Protein AF-A0A0G2BIU4-F1 (afdb_monomer)

Structure (mmCIF, N/CA/C/O backbone):
data_AF-A0A0G2BIU4-F1
#
_entry.id   AF-A0A0G2BIU4-F1
#
loop_
_atom_site.group_PDB
_atom_site.id
_atom_site.type_symbol
_atom_site.label_atom_id
_atom_site.label_alt_id
_atom_site.label_comp_id
_atom_site.label_asym_id
_atom_site.label_entity_id
_atom_site.label_seq_id
_atom_site.pdbx_PDB_ins_code
_atom_site.Cartn_x
_atom_site.Cartn_y
_atom_site.Cartn_z
_atom_site.occupancy
_atom_site.B_iso_or_equiv
_atom_site.auth_seq_id
_atom_site.auth_comp_id
_atom_site.auth_asym_id
_atom_site.auth_atom_id
_atom_site.pdbx_PDB_model_num
ATOM 1 N N . MET A 1 1 ? 23.311 -16.421 -26.920 1.00 42.81 1 MET A N 1
ATOM 2 C CA . MET A 1 1 ? 22.669 -15.110 -26.701 1.00 42.81 1 MET A CA 1
ATOM 3 C C . MET A 1 1 ? 23.413 -14.413 -25.588 1.00 42.81 1 MET A C 1
ATOM 5 O O . MET A 1 1 ? 23.598 -15.011 -24.536 1.00 42.81 1 MET A O 1
ATOM 9 N N . THR A 1 2 ? 23.921 -13.212 -25.834 1.00 39.56 2 THR A N 1
ATOM 10 C CA . THR A 1 2 ? 24.495 -12.371 -24.781 1.00 39.56 2 THR A CA 1
ATOM 11 C C . THR A 1 2 ? 23.355 -11.688 -24.030 1.00 39.56 2 THR A C 1
ATOM 13 O O . THR A 1 2 ? 22.335 -11.344 -24.621 1.00 39.56 2 THR A O 1
ATOM 16 N N . GLN A 1 3 ? 23.523 -11.484 -22.725 1.00 36.22 3 GLN A N 1
ATOM 17 C CA . GLN A 1 3 ? 22.534 -10.865 -21.830 1.00 36.22 3 GLN A CA 1
ATOM 18 C C . GLN A 1 3 ? 21.964 -9.545 -22.392 1.00 36.22 3 GLN A C 1
ATOM 20 O O . GLN A 1 3 ? 20.799 -9.241 -22.191 1.00 36.22 3 GLN A O 1
ATOM 25 N N . LYS A 1 4 ? 22.761 -8.820 -23.188 1.00 34.81 4 LYS A N 1
ATOM 26 C CA . LYS A 1 4 ? 22.395 -7.577 -23.878 1.00 34.81 4 LYS A CA 1
ATOM 27 C C . LYS A 1 4 ? 21.248 -7.736 -24.893 1.00 34.81 4 LYS A C 1
ATOM 29 O O . LYS A 1 4 ? 20.301 -6.973 -24.850 1.00 34.81 4 LYS A O 1
ATOM 34 N N . THR A 1 5 ? 21.263 -8.792 -25.710 1.00 34.97 5 THR A N 1
ATOM 35 C CA . THR A 1 5 ? 20.198 -9.050 -26.705 1.00 34.97 5 THR A CA 1
ATOM 36 C C . THR A 1 5 ? 18.854 -9.469 -26.096 1.00 34.97 5 THR A C 1
ATOM 38 O O . THR A 1 5 ? 17.827 -9.366 -26.760 1.00 34.97 5 THR A O 1
ATOM 41 N N . PHE A 1 6 ? 18.845 -9.939 -24.843 1.00 35.94 6 PHE A N 1
ATOM 42 C CA . PHE A 1 6 ? 17.601 -10.212 -24.118 1.00 35.94 6 PHE A CA 1
ATOM 43 C C . PHE A 1 6 ? 16.942 -8.904 -23.660 1.00 35.94 6 PHE A C 1
ATOM 45 O O . PHE A 1 6 ? 15.753 -8.727 -23.868 1.00 35.94 6 PHE A O 1
ATOM 52 N N . TRP A 1 7 ? 17.723 -7.958 -23.127 1.00 31.38 7 TRP A N 1
ATOM 53 C CA . TRP A 1 7 ? 17.216 -6.642 -22.720 1.00 31.38 7 TRP A CA 1
ATOM 54 C C . TRP A 1 7 ? 16.771 -5.785 -23.909 1.00 31.38 7 TRP A C 1
ATOM 56 O O . TRP A 1 7 ? 15.711 -5.182 -23.832 1.00 31.38 7 TRP A O 1
ATOM 66 N N . ASP A 1 8 ? 17.500 -5.818 -25.030 1.00 31.23 8 ASP A N 1
ATOM 67 C CA . ASP A 1 8 ? 17.149 -5.033 -26.226 1.00 31.23 8 ASP A CA 1
ATOM 68 C C . ASP A 1 8 ? 15.801 -5.470 -26.851 1.00 31.23 8 ASP A C 1
ATOM 70 O O . ASP A 1 8 ? 15.098 -4.652 -27.434 1.00 31.23 8 ASP A O 1
ATOM 74 N N . SER A 1 9 ? 15.404 -6.744 -26.707 1.00 35.16 9 SER A N 1
ATOM 75 C CA . SER A 1 9 ? 14.071 -7.225 -27.130 1.00 35.16 9 SER A CA 1
ATOM 76 C C . SER A 1 9 ? 12.988 -7.020 -26.062 1.00 35.16 9 SER A C 1
ATOM 78 O O . SER A 1 9 ? 11.825 -6.816 -26.399 1.00 35.16 9 SER A O 1
ATOM 80 N N . TYR A 1 10 ? 13.370 -6.994 -24.781 1.00 33.38 10 TYR A N 1
ATOM 81 C CA . TYR A 1 10 ? 12.485 -6.665 -23.657 1.00 33.38 10 TYR A CA 1
ATOM 82 C C . TYR A 1 10 ? 12.094 -5.173 -23.637 1.00 33.38 10 TYR A C 1
ATOM 84 O O . TYR A 1 10 ? 10.973 -4.831 -23.266 1.00 33.38 10 TYR A O 1
ATOM 92 N N . GLU A 1 11 ? 13.001 -4.285 -24.061 1.00 34.34 11 GLU A N 1
ATOM 93 C CA . GLU A 1 11 ? 12.775 -2.835 -24.142 1.00 34.34 11 GLU A CA 1
ATOM 94 C C . GLU A 1 11 ? 11.827 -2.429 -25.289 1.00 34.34 11 GLU A C 1
ATOM 96 O O . GLU A 1 11 ? 11.126 -1.425 -25.155 1.00 34.34 11 GLU A O 1
ATOM 101 N N . GLU A 1 12 ? 11.751 -3.196 -26.387 1.00 33.06 12 GLU A N 1
ATOM 102 C CA . GLU A 1 12 ? 10.878 -2.881 -27.535 1.00 33.06 12 GLU A CA 1
ATOM 103 C C . GLU A 1 12 ? 9.445 -3.435 -27.404 1.00 33.06 12 GLU A C 1
ATOM 105 O O . GLU A 1 12 ? 8.503 -2.749 -27.802 1.00 33.06 12 GLU A O 1
ATOM 110 N N . GLU A 1 13 ? 9.233 -4.622 -26.820 1.00 31.47 13 GLU A N 1
ATOM 111 C CA . GLU A 1 13 ? 7.881 -5.212 -26.697 1.00 31.47 13 GLU A CA 1
ATOM 112 C C . GLU A 1 13 ? 7.053 -4.664 -25.519 1.00 31.47 13 GLU A C 1
ATOM 114 O O . GLU A 1 13 ? 5.826 -4.760 -25.542 1.00 31.47 13 GLU A O 1
ATOM 119 N N . PHE A 1 14 ? 7.685 -4.028 -24.524 1.00 35.25 14 PHE A N 1
ATOM 120 C CA . PHE A 1 14 ? 7.008 -3.496 -23.328 1.00 35.25 14 PHE A CA 1
ATOM 121 C C . PHE A 1 14 ? 7.135 -1.977 -23.162 1.00 35.25 14 PHE A C 1
ATOM 123 O O . PHE A 1 14 ? 6.868 -1.439 -22.081 1.00 35.25 14 PHE A O 1
ATOM 130 N N . TYR A 1 15 ? 7.459 -1.253 -24.241 1.00 32.81 15 TYR A N 1
ATOM 131 C CA . TYR A 1 15 ? 7.334 0.206 -24.304 1.00 32.81 15 TYR A CA 1
ATOM 132 C C . TYR A 1 15 ? 5.853 0.611 -24.380 1.00 32.81 15 TYR A C 1
ATOM 134 O O . TYR A 1 15 ? 5.363 1.165 -25.362 1.00 32.81 15 TYR A O 1
ATOM 142 N N . THR A 1 16 ? 5.111 0.317 -23.317 1.00 34.84 16 THR A N 1
ATOM 143 C CA . THR A 1 16 ? 3.773 0.847 -23.065 1.00 34.84 16 THR A CA 1
ATOM 144 C C . THR A 1 16 ? 3.942 2.033 -22.111 1.00 34.84 16 THR A C 1
ATOM 146 O O . THR A 1 16 ? 3.920 1.837 -20.895 1.00 34.84 16 THR A O 1
ATOM 149 N N . PRO A 1 17 ? 4.088 3.277 -22.613 1.00 31.36 17 PRO A N 1
ATOM 150 C CA . PRO A 1 17 ? 4.146 4.509 -21.809 1.00 31.36 17 PRO A CA 1
ATOM 151 C C . PRO A 1 17 ? 2.873 4.797 -20.974 1.00 31.36 17 PRO A C 1
ATOM 153 O O . PRO A 1 17 ? 2.692 5.902 -20.476 1.00 31.36 17 PRO A O 1
ATOM 156 N N . TYR A 1 18 ? 1.982 3.818 -20.797 1.00 32.28 18 TYR A N 1
ATOM 157 C CA . TYR A 1 18 ? 0.579 4.005 -20.432 1.00 32.28 18 TYR A CA 1
ATOM 158 C C . TYR A 1 18 ? 0.247 3.789 -18.941 1.00 32.28 18 TYR A C 1
ATOM 160 O O . TYR A 1 18 ? -0.867 4.118 -18.542 1.00 32.28 18 TYR A O 1
ATOM 168 N N . ALA A 1 19 ? 1.159 3.283 -18.094 1.00 40.31 19 ALA A N 1
ATOM 169 C CA . ALA A 1 19 ? 0.835 2.987 -16.681 1.00 40.31 19 ALA A CA 1
ATOM 170 C C . ALA A 1 19 ? 1.321 4.038 -15.655 1.00 40.31 19 ALA A C 1
ATOM 172 O O . ALA A 1 19 ? 0.975 3.964 -14.477 1.00 40.31 19 ALA A O 1
ATOM 173 N N . VAL A 1 20 ? 2.104 5.043 -16.070 1.00 39.75 20 VAL A N 1
ATOM 174 C CA . VAL A 1 20 ? 2.677 6.051 -15.148 1.00 39.75 20 VAL A CA 1
ATOM 175 C C . VAL A 1 20 ? 1.722 7.220 -14.869 1.00 39.75 20 VAL A C 1
ATOM 177 O O . VAL A 1 20 ? 1.807 7.842 -13.811 1.00 39.75 20 VAL A O 1
ATOM 180 N N . GLU A 1 21 ? 0.813 7.541 -15.793 1.00 40.78 21 GLU A N 1
ATOM 181 C CA . GLU A 1 21 ? 0.107 8.834 -15.787 1.00 40.78 21 GLU A CA 1
ATOM 182 C C . GLU A 1 21 ? -1.198 8.877 -14.968 1.00 40.78 21 GLU A C 1
ATOM 184 O O . GLU A 1 21 ? -1.725 9.963 -14.734 1.00 40.78 21 GLU A O 1
ATOM 189 N N . SER A 1 22 ? -1.722 7.746 -14.486 1.00 53.19 22 SER A N 1
ATOM 190 C CA . SER A 1 22 ? -3.110 7.672 -13.992 1.00 53.19 22 SER A CA 1
ATOM 191 C C . SER A 1 22 ? -3.301 7.638 -12.476 1.00 53.19 22 SER A C 1
ATOM 193 O O . SER A 1 22 ? -4.437 7.630 -11.995 1.00 53.19 22 SER A O 1
ATOM 195 N N . TYR A 1 23 ? -2.230 7.674 -11.681 1.00 61.97 23 TYR A N 1
ATOM 196 C CA . TYR A 1 23 ? -2.396 7.699 -10.231 1.00 61.97 23 TYR A CA 1
ATOM 197 C C . TYR A 1 23 ? -2.786 9.095 -9.720 1.00 61.97 23 TYR A C 1
ATOM 199 O O . TYR A 1 23 ? -1.963 10.008 -9.651 1.00 61.97 23 TYR A O 1
ATOM 207 N N . GLN A 1 24 ? -4.042 9.238 -9.292 1.00 60.72 24 GLN A N 1
ATOM 208 C CA . GLN A 1 24 ? -4.595 10.485 -8.740 1.00 60.72 24 GLN A CA 1
ATOM 209 C C . GLN A 1 24 ? -4.685 10.510 -7.200 1.00 60.72 24 GLN A C 1
ATOM 211 O O . GLN A 1 24 ? -5.256 11.434 -6.621 1.00 60.72 24 GLN A O 1
ATOM 216 N N . GLY A 1 25 ? -4.148 9.501 -6.509 1.00 70.50 25 GLY A N 1
ATOM 217 C CA . GLY A 1 25 ? -4.191 9.439 -5.045 1.00 70.50 25 GLY A CA 1
ATOM 218 C C . GLY A 1 25 ? -3.126 10.309 -4.349 1.00 70.50 25 GLY A C 1
ATOM 219 O O . GLY A 1 25 ? -2.287 10.940 -4.995 1.00 70.50 25 GLY A O 1
ATOM 220 N N . PRO A 1 26 ? -3.098 10.336 -3.002 1.00 78.12 26 PRO A N 1
ATOM 221 C CA . PRO A 1 26 ? -2.234 11.239 -2.232 1.00 78.12 26 PRO A CA 1
ATOM 222 C C . PRO A 1 26 ? -0.731 10.882 -2.228 1.00 78.12 26 PRO A C 1
ATOM 224 O O . PRO A 1 26 ? 0.053 11.559 -1.567 1.00 78.12 26 PRO A O 1
ATOM 227 N N . CYS A 1 27 ? -0.313 9.844 -2.958 1.00 86.69 27 CYS A N 1
ATOM 228 C CA . CYS A 1 27 ? 1.068 9.346 -3.037 1.00 86.69 27 CYS A CA 1
ATOM 229 C C . CYS A 1 27 ? 1.623 9.273 -4.474 1.00 86.69 27 CYS A C 1
ATOM 231 O O . CYS A 1 27 ? 2.305 8.316 -4.835 1.00 86.69 27 CYS A O 1
ATOM 233 N N . ALA A 1 28 ? 1.328 10.280 -5.307 1.00 81.69 28 ALA A N 1
ATOM 234 C CA . ALA A 1 28 ? 1.583 10.202 -6.749 1.00 81.69 28 ALA A CA 1
ATOM 235 C C . ALA A 1 28 ? 3.053 10.223 -7.141 1.00 81.69 28 ALA A C 1
ATOM 237 O O . ALA A 1 28 ? 3.459 9.527 -8.067 1.00 81.69 28 ALA A O 1
ATOM 238 N N . SER A 1 29 ? 3.867 10.970 -6.400 1.00 85.75 29 SER A N 1
ATOM 239 C CA . SER A 1 29 ? 5.313 10.955 -6.606 1.00 85.75 29 SER A CA 1
ATOM 240 C C . SER A 1 29 ? 5.926 9.590 -6.247 1.00 85.75 29 SER A C 1
ATOM 242 O O . SER A 1 29 ? 6.567 9.019 -7.122 1.00 85.75 29 SER A O 1
ATOM 244 N N . PRO A 1 30 ? 5.681 9.003 -5.056 1.00 89.12 30 PRO A N 1
ATOM 245 C CA . PRO A 1 30 ? 6.140 7.644 -4.754 1.00 89.12 30 PRO A CA 1
ATOM 246 C C . PRO A 1 30 ? 5.636 6.569 -5.728 1.00 89.12 30 PRO A C 1
ATOM 248 O O . PRO A 1 30 ? 6.373 5.638 -6.034 1.00 89.12 30 PRO A O 1
ATOM 251 N N . TRP A 1 31 ? 4.407 6.700 -6.242 1.00 85.38 31 TRP A N 1
ATOM 252 C CA . TRP A 1 31 ? 3.884 5.813 -7.288 1.00 85.38 31 TRP A CA 1
ATOM 253 C C . TRP A 1 31 ? 4.706 5.909 -8.574 1.00 85.38 31 TRP A C 1
ATOM 255 O O . TRP A 1 31 ? 5.159 4.896 -9.102 1.00 85.38 31 TRP A O 1
ATOM 265 N N . LYS A 1 32 ? 4.946 7.133 -9.056 1.00 81.94 32 LYS A N 1
ATOM 266 C CA . LYS A 1 32 ? 5.761 7.378 -10.249 1.00 81.94 32 LYS A CA 1
ATOM 267 C C . LYS A 1 32 ? 7.172 6.807 -10.100 1.00 81.94 32 LYS A C 1
ATOM 269 O O . LYS A 1 32 ? 7.687 6.228 -11.053 1.00 81.94 32 LYS A O 1
ATOM 274 N N . ASP A 1 33 ? 7.770 6.948 -8.919 1.00 85.44 33 ASP A N 1
ATOM 275 C CA . ASP A 1 33 ? 9.093 6.397 -8.625 1.00 85.44 33 ASP A CA 1
ATOM 276 C C . ASP A 1 33 ? 9.085 4.862 -8.684 1.00 85.44 33 ASP A C 1
ATOM 278 O O . ASP A 1 33 ? 9.954 4.283 -9.336 1.00 85.44 33 ASP A O 1
ATOM 282 N N . LEU A 1 34 ? 8.084 4.203 -8.078 1.00 87.19 34 LEU A N 1
ATOM 283 C CA . LEU A 1 34 ? 7.919 2.747 -8.155 1.00 87.19 34 LEU A CA 1
ATOM 284 C C . LEU A 1 34 ? 7.807 2.283 -9.607 1.00 87.19 34 LEU A C 1
ATOM 286 O O . LEU A 1 34 ? 8.605 1.453 -10.045 1.00 87.19 34 LEU A O 1
ATOM 290 N N . MET A 1 35 ? 6.878 2.863 -10.367 1.00 83.69 35 MET A N 1
ATOM 291 C CA . MET A 1 35 ? 6.694 2.506 -11.772 1.00 83.69 35 MET A CA 1
ATOM 292 C C . MET A 1 35 ? 7.991 2.706 -12.563 1.00 83.69 35 MET A C 1
ATOM 294 O O . MET A 1 35 ? 8.421 1.804 -13.274 1.00 83.69 35 MET A O 1
ATOM 298 N N . GLY A 1 36 ? 8.681 3.835 -12.371 1.00 82.00 36 GLY A N 1
ATOM 299 C CA . GLY A 1 36 ? 9.969 4.107 -13.011 1.00 82.00 36 GLY A CA 1
ATOM 300 C C . GLY A 1 36 ? 11.043 3.057 -12.705 1.00 82.00 36 GLY A C 1
ATOM 301 O O . GLY A 1 36 ? 11.790 2.676 -13.603 1.00 82.00 36 GLY A O 1
ATOM 302 N N . THR A 1 37 ? 11.107 2.555 -11.468 1.00 84.00 37 THR A N 1
ATOM 303 C CA . THR A 1 37 ? 12.046 1.481 -11.104 1.00 84.00 37 THR A CA 1
ATOM 304 C C . 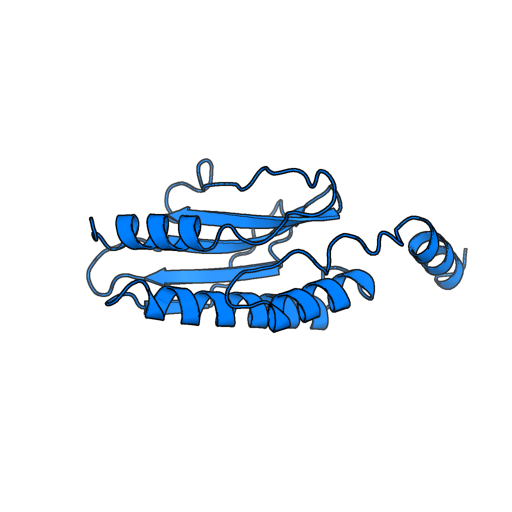THR A 1 37 ? 11.668 0.130 -11.706 1.00 84.00 37 THR A C 1
ATOM 306 O O . THR A 1 37 ? 12.558 -0.550 -12.212 1.00 84.00 37 THR A O 1
ATOM 309 N N . ILE A 1 38 ? 10.376 -0.219 -11.728 1.00 83.19 38 ILE A N 1
ATOM 310 C CA . ILE A 1 38 ? 9.858 -1.450 -12.350 1.00 83.19 38 ILE A CA 1
ATOM 311 C C . ILE A 1 38 ? 10.186 -1.479 -13.847 1.00 83.19 38 ILE A C 1
ATOM 313 O O . ILE A 1 38 ? 10.613 -2.505 -14.364 1.00 83.19 38 ILE A O 1
ATOM 317 N N . TYR A 1 39 ? 10.067 -0.346 -14.544 1.00 75.31 39 TYR A N 1
ATOM 318 C CA . TYR A 1 39 ? 10.390 -0.273 -15.973 1.00 75.31 39 TYR A CA 1
ATOM 319 C C . TYR A 1 39 ? 11.871 -0.462 -16.295 1.00 75.31 39 TYR A C 1
ATOM 321 O O . TYR A 1 39 ? 12.217 -0.799 -17.421 1.00 75.31 39 TYR A O 1
ATOM 329 N N . GLN A 1 40 ? 12.756 -0.207 -15.335 1.00 75.31 40 GLN A N 1
ATOM 330 C CA . GLN A 1 40 ? 14.199 -0.213 -15.567 1.00 75.31 40 GLN A CA 1
ATOM 331 C C . GLN A 1 40 ? 14.887 -1.455 -15.002 1.00 75.31 40 GLN A C 1
ATOM 333 O O . GLN A 1 40 ? 16.071 -1.668 -15.268 1.00 75.31 40 GLN A O 1
ATOM 338 N N . ARG A 1 41 ? 14.211 -2.220 -14.136 1.00 78.06 41 ARG A N 1
ATOM 339 C CA . ARG A 1 41 ? 14.852 -3.233 -13.292 1.00 78.06 41 ARG A CA 1
ATOM 340 C C . ARG A 1 41 ? 13.927 -4.421 -13.036 1.00 78.06 41 ARG A C 1
ATOM 342 O O . ARG A 1 41 ? 12.717 -4.238 -12.981 1.00 78.06 41 ARG A O 1
ATOM 349 N N . PRO A 1 42 ? 14.492 -5.618 -12.784 1.00 79.62 42 PRO A N 1
ATOM 350 C CA . PRO A 1 42 ? 13.725 -6.743 -12.260 1.00 79.62 42 PRO A CA 1
ATOM 351 C C . PRO A 1 42 ? 12.931 -6.360 -11.012 1.00 79.62 42 PRO A C 1
ATOM 353 O O . PRO A 1 42 ? 13.351 -5.502 -10.228 1.00 79.62 42 PRO A O 1
ATOM 356 N N . ILE A 1 43 ? 11.806 -7.033 -10.802 1.00 80.25 43 ILE A N 1
ATOM 357 C CA . ILE A 1 43 ? 10.899 -6.719 -9.703 1.00 80.25 43 ILE A CA 1
ATOM 358 C C . ILE A 1 43 ? 11.535 -6.994 -8.329 1.00 80.25 43 ILE A C 1
ATOM 360 O O . ILE A 1 43 ? 11.314 -6.257 -7.371 1.00 80.25 43 ILE A O 1
ATOM 364 N N . GLU A 1 44 ? 12.422 -7.988 -8.255 1.00 82.00 44 GLU A N 1
ATOM 365 C CA . GLU A 1 44 ? 13.183 -8.366 -7.062 1.00 82.00 44 GLU A CA 1
ATOM 366 C C . GLU A 1 44 ? 14.382 -7.443 -6.804 1.00 82.00 44 GLU A C 1
ATOM 368 O O . GLU A 1 44 ? 15.118 -7.616 -5.828 1.00 82.00 44 GLU A O 1
ATOM 373 N N . HIS A 1 45 ? 14.629 -6.471 -7.687 1.00 84.06 45 HIS A N 1
ATOM 374 C CA . HIS A 1 45 ? 15.754 -5.568 -7.532 1.00 84.06 45 HIS A CA 1
ATOM 375 C C . HIS A 1 45 ? 15.581 -4.719 -6.252 1.00 84.06 45 HIS A C 1
ATOM 377 O O . HIS A 1 45 ? 14.521 -4.119 -6.057 1.00 84.06 45 HIS A O 1
ATOM 383 N N . PRO A 1 46 ? 16.622 -4.559 -5.405 1.00 87.31 46 PRO A N 1
ATOM 384 C CA . PRO A 1 46 ? 16.517 -3.822 -4.140 1.00 87.31 46 PRO A CA 1
ATOM 385 C C . PRO A 1 46 ? 15.957 -2.399 -4.268 1.00 87.31 46 PRO A C 1
ATOM 387 O O . PRO A 1 46 ? 15.232 -1.933 -3.397 1.00 87.31 46 PRO A O 1
ATOM 390 N N . ASP A 1 47 ? 16.295 -1.695 -5.349 1.00 87.25 47 ASP A N 1
ATOM 391 C CA . ASP A 1 47 ? 15.757 -0.354 -5.624 1.00 87.25 47 ASP A CA 1
ATOM 392 C C . ASP A 1 47 ? 14.244 -0.357 -5.903 1.00 87.25 47 ASP A C 1
ATOM 394 O O . ASP A 1 47 ? 13.563 0.574 -5.480 1.00 87.25 47 ASP A O 1
ATOM 398 N N . THR A 1 48 ? 13.716 -1.403 -6.544 1.00 86.81 48 THR A N 1
ATOM 399 C CA . THR A 1 48 ? 12.277 -1.575 -6.791 1.00 86.81 48 THR A CA 1
ATOM 400 C C . THR A 1 48 ? 11.536 -1.825 -5.481 1.00 86.81 48 THR A C 1
ATOM 402 O O . THR A 1 48 ? 10.544 -1.158 -5.189 1.00 86.81 48 THR A O 1
ATOM 405 N N . ILE A 1 49 ? 12.082 -2.698 -4.628 1.00 89.62 49 ILE A N 1
ATOM 406 C CA . ILE A 1 49 ? 11.545 -2.956 -3.284 1.00 89.62 49 ILE A CA 1
ATOM 407 C C . ILE A 1 49 ? 11.546 -1.675 -2.440 1.00 89.62 49 ILE A C 1
ATOM 409 O O . ILE A 1 49 ? 10.517 -1.299 -1.886 1.00 89.62 49 ILE A O 1
ATOM 413 N N . LYS A 1 50 ? 12.650 -0.917 -2.428 1.00 92.00 50 LYS A N 1
ATOM 414 C CA . LYS A 1 50 ? 12.718 0.378 -1.725 1.00 92.00 50 LYS A CA 1
ATOM 415 C C . LYS A 1 50 ? 11.720 1.402 -2.259 1.00 92.00 50 LYS A C 1
ATOM 417 O O . LYS A 1 50 ? 11.211 2.223 -1.495 1.00 92.00 50 LYS A O 1
ATOM 422 N N . ALA A 1 51 ? 11.465 1.416 -3.566 1.00 91.25 51 ALA A N 1
ATOM 423 C CA . ALA A 1 51 ? 10.458 2.297 -4.144 1.00 91.25 51 ALA A CA 1
ATOM 424 C C . ALA A 1 51 ? 9.043 1.888 -3.698 1.00 91.25 51 ALA A C 1
ATOM 426 O O . ALA A 1 51 ? 8.249 2.753 -3.320 1.00 91.25 51 ALA A O 1
ATOM 427 N N . ALA A 1 52 ? 8.760 0.583 -3.633 1.00 91.44 52 ALA A N 1
ATOM 428 C CA . ALA A 1 52 ? 7.504 0.056 -3.109 1.00 91.44 52 ALA A CA 1
ATOM 429 C C . ALA A 1 52 ? 7.322 0.391 -1.619 1.00 91.44 52 ALA A C 1
ATOM 431 O O . ALA A 1 52 ? 6.262 0.873 -1.227 1.00 91.44 52 ALA A O 1
ATOM 432 N N . GLU A 1 53 ? 8.364 0.240 -0.799 1.00 93.56 53 GLU A N 1
ATOM 433 C CA . GLU A 1 53 ? 8.360 0.640 0.615 1.00 93.56 53 GLU A CA 1
ATOM 434 C C . GLU A 1 53 ? 8.033 2.127 0.791 1.00 93.56 53 GLU A C 1
ATOM 436 O O . GLU A 1 53 ? 7.211 2.488 1.630 1.00 93.56 53 GLU A O 1
ATOM 441 N N . ARG A 1 54 ? 8.613 3.014 -0.029 1.00 94.62 54 ARG A N 1
ATOM 442 C CA . ARG A 1 54 ? 8.305 4.456 0.015 1.00 94.62 54 ARG A CA 1
ATOM 443 C C . ARG A 1 54 ? 6.852 4.751 -0.337 1.00 94.62 54 ARG A C 1
ATOM 445 O O . ARG A 1 54 ? 6.231 5.604 0.304 1.00 94.62 54 ARG A O 1
ATOM 452 N N . LEU A 1 55 ? 6.311 4.065 -1.344 1.00 91.69 55 LEU A N 1
ATOM 453 C CA . LEU A 1 55 ? 4.897 4.165 -1.694 1.00 91.69 55 LEU A CA 1
ATOM 454 C C . LEU A 1 55 ? 4.018 3.726 -0.519 1.00 91.69 55 LEU A C 1
ATOM 456 O O . LEU A 1 55 ? 3.122 4.468 -0.113 1.00 91.69 55 LEU A O 1
ATOM 460 N N . MET A 1 56 ? 4.304 2.563 0.063 1.00 93.12 56 MET A N 1
ATOM 461 C CA . MET A 1 56 ? 3.534 2.008 1.171 1.00 93.12 56 MET A CA 1
ATOM 462 C C . MET A 1 56 ? 3.637 2.860 2.442 1.00 93.12 56 MET A C 1
ATOM 464 O O . MET A 1 56 ? 2.617 3.126 3.077 1.00 93.12 56 MET A O 1
ATOM 468 N N . ALA A 1 57 ? 4.815 3.400 2.757 1.00 94.38 57 ALA A N 1
ATOM 469 C CA . ALA A 1 57 ? 5.002 4.350 3.849 1.00 94.38 57 ALA A CA 1
ATOM 470 C C . ALA A 1 57 ? 4.162 5.623 3.644 1.00 94.38 57 ALA A C 1
ATOM 472 O O . ALA A 1 57 ? 3.495 6.092 4.572 1.00 94.38 57 ALA A O 1
ATOM 473 N N . CYS A 1 58 ? 4.127 6.164 2.419 1.00 94.06 58 CYS A N 1
ATOM 474 C CA . CYS A 1 58 ? 3.260 7.294 2.092 1.00 94.06 58 CYS A CA 1
ATOM 475 C C . CYS A 1 58 ? 1.779 6.944 2.294 1.00 94.06 58 CYS A C 1
ATOM 477 O O . CYS A 1 58 ? 1.064 7.683 2.977 1.00 94.06 58 CYS A O 1
ATOM 479 N N . LEU A 1 59 ? 1.317 5.806 1.762 1.00 91.81 59 LEU A N 1
ATOM 480 C CA . LEU A 1 59 ? -0.065 5.351 1.937 1.00 91.81 59 LEU A CA 1
ATOM 481 C C . LEU A 1 59 ? -0.407 5.197 3.422 1.00 91.81 59 LEU A C 1
ATOM 483 O O . LEU A 1 59 ? -1.462 5.653 3.860 1.00 91.81 59 LEU A O 1
ATOM 487 N N . GLY A 1 60 ? 0.509 4.645 4.217 1.00 94.00 60 GLY A N 1
ATOM 488 C CA . GLY A 1 60 ? 0.368 4.509 5.660 1.00 94.00 60 GLY A CA 1
ATOM 489 C C . GLY A 1 60 ? 0.162 5.839 6.383 1.00 94.00 60 GLY A C 1
ATOM 490 O O . GLY A 1 60 ? -0.751 5.964 7.203 1.00 94.00 60 GLY A O 1
ATOM 491 N N . LEU A 1 61 ? 0.945 6.865 6.040 1.00 94.75 61 LEU A N 1
ATOM 492 C CA . LEU A 1 61 ? 0.765 8.217 6.581 1.00 94.75 61 LEU A CA 1
ATOM 493 C C . LEU A 1 61 ? -0.605 8.801 6.215 1.00 94.75 61 LEU A C 1
ATOM 495 O O . LEU A 1 61 ? -1.281 9.379 7.070 1.00 94.75 61 LEU A O 1
ATOM 499 N N . GLN A 1 62 ? -1.036 8.616 4.968 1.00 94.19 62 GLN A N 1
ATOM 500 C CA . GLN A 1 62 ? -2.318 9.125 4.481 1.00 94.19 62 GLN A CA 1
ATOM 501 C C . GLN A 1 62 ? -3.507 8.405 5.133 1.00 94.19 62 GLN A C 1
ATOM 503 O O . GLN A 1 62 ? -4.506 9.042 5.476 1.00 94.19 62 GLN A O 1
ATOM 508 N N . ILE A 1 63 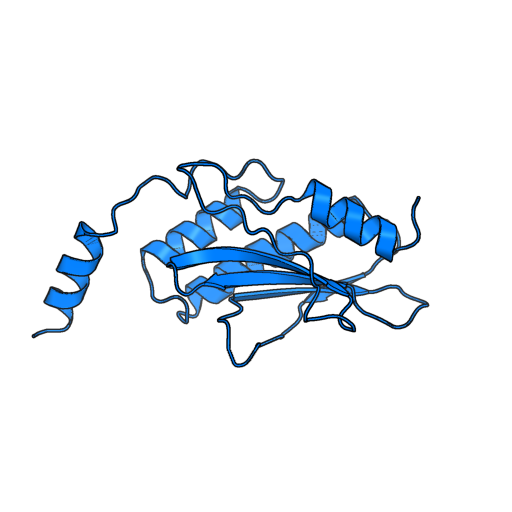? -3.401 7.095 5.371 1.00 92.56 63 ILE A N 1
ATOM 509 C CA . ILE A 1 63 ? -4.425 6.328 6.091 1.00 92.56 63 ILE A CA 1
ATOM 510 C C . ILE A 1 63 ? -4.483 6.763 7.553 1.00 92.56 63 ILE A C 1
ATOM 512 O O . ILE A 1 63 ? -5.566 7.062 8.052 1.00 92.56 63 ILE A O 1
ATOM 516 N N . LYS A 1 64 ? -3.335 6.886 8.230 1.00 93.94 64 LYS A N 1
ATOM 517 C CA . LYS A 1 64 ? -3.265 7.361 9.620 1.00 93.94 64 LYS A CA 1
ATOM 518 C C . LYS A 1 64 ? -3.910 8.739 9.796 1.00 93.94 64 LYS A C 1
ATOM 520 O O . LYS A 1 64 ? -4.554 8.987 10.811 1.00 93.94 64 LYS A O 1
ATOM 525 N N . ALA A 1 65 ? -3.764 9.625 8.810 1.00 93.88 65 ALA A N 1
ATOM 526 C CA . ALA A 1 65 ? -4.405 10.938 8.820 1.00 93.88 65 ALA A CA 1
ATOM 527 C C . ALA A 1 65 ? -5.939 10.866 8.681 1.00 93.88 65 ALA A C 1
ATOM 529 O O . ALA A 1 65 ? -6.641 11.731 9.201 1.00 93.88 65 ALA A O 1
ATOM 530 N N . LYS A 1 66 ? -6.466 9.847 7.989 1.00 93.50 66 LYS A N 1
ATOM 531 C CA . LYS A 1 66 ? -7.905 9.677 7.723 1.00 93.50 66 LYS A CA 1
ATOM 532 C C . LYS A 1 66 ? -8.622 8.732 8.692 1.00 93.50 66 LYS A C 1
ATOM 534 O O . LYS A 1 66 ? -9.850 8.768 8.727 1.00 93.50 66 LYS A O 1
ATOM 539 N N . VAL A 1 67 ? -7.888 7.913 9.444 1.00 91.06 67 VAL A N 1
ATOM 540 C CA . VAL A 1 67 ? -8.408 6.901 10.380 1.00 91.06 67 VAL A CA 1
ATOM 541 C C . VAL A 1 67 ? -7.787 7.134 11.765 1.00 91.06 67 VAL A C 1
ATOM 543 O O . VAL A 1 67 ? -6.772 6.523 12.107 1.00 91.06 67 VAL A O 1
ATOM 546 N N . PRO A 1 68 ? -8.306 8.083 12.562 1.00 85.88 68 PRO A N 1
ATOM 547 C CA . PRO A 1 68 ? -7.720 8.425 13.853 1.00 85.88 68 PRO A CA 1
ATOM 548 C C . PRO A 1 68 ? -7.737 7.248 14.843 1.00 85.88 68 PRO A C 1
ATOM 550 O O . PRO A 1 68 ? -8.693 6.487 14.942 1.00 85.88 68 PRO A O 1
ATOM 553 N N . GLY A 1 69 ? -6.673 7.123 15.641 1.00 86.38 69 GLY A N 1
ATOM 554 C CA . GLY A 1 69 ? -6.588 6.129 16.720 1.00 86.38 69 GLY A CA 1
ATOM 555 C C . GLY A 1 69 ? -6.013 4.766 16.321 1.00 86.38 69 GLY A C 1
ATOM 556 O O . GLY A 1 69 ? -5.849 3.909 17.193 1.00 86.38 69 GLY A O 1
ATOM 557 N N . VAL A 1 70 ? -5.647 4.573 15.053 1.00 91.06 70 VAL A N 1
ATOM 558 C CA . VAL A 1 70 ? -4.868 3.409 14.603 1.00 91.06 70 VAL A CA 1
ATOM 559 C C . VAL A 1 70 ? -3.366 3.703 14.620 1.00 91.06 70 VAL A C 1
ATOM 561 O O . VAL A 1 70 ? -2.925 4.851 14.514 1.00 91.06 70 VAL A O 1
ATOM 564 N N . LYS A 1 71 ? -2.563 2.648 14.749 1.00 92.81 71 LYS A N 1
ATOM 565 C CA . LYS A 1 71 ? -1.137 2.664 14.416 1.00 92.81 71 LYS A CA 1
ATOM 566 C C . LYS A 1 71 ? -0.956 2.102 13.013 1.00 92.81 71 LYS A C 1
ATOM 568 O O . LYS A 1 71 ? -1.741 1.257 12.595 1.00 92.81 71 LYS A O 1
ATOM 573 N N . VAL A 1 72 ? 0.068 2.579 12.316 1.00 92.75 72 VAL A N 1
ATOM 574 C CA . VAL A 1 72 ? 0.511 1.996 11.051 1.00 92.75 72 VAL A CA 1
ATOM 575 C C . VAL A 1 72 ? 1.944 1.529 11.240 1.00 92.75 72 VAL A C 1
ATOM 577 O O . VAL A 1 72 ? 2.752 2.283 11.785 1.00 92.75 72 VAL A O 1
ATOM 580 N N . GLU A 1 73 ? 2.210 0.290 10.858 1.00 91.75 73 GLU A N 1
ATOM 581 C CA . GLU A 1 73 ? 3.478 -0.409 11.054 1.00 91.75 73 GLU A CA 1
ATOM 582 C C . GLU A 1 73 ? 3.901 -1.031 9.720 1.00 91.75 73 GLU A C 1
ATOM 584 O O . GLU A 1 73 ? 3.051 -1.527 8.979 1.00 91.75 73 GLU A O 1
ATOM 589 N N . ASP A 1 74 ? 5.192 -0.988 9.398 1.00 88.94 74 ASP A N 1
ATOM 590 C CA . ASP A 1 74 ? 5.721 -1.701 8.233 1.00 88.94 74 ASP A CA 1
ATOM 591 C C . ASP A 1 74 ? 5.649 -3.206 8.491 1.00 88.94 74 ASP A C 1
ATOM 593 O O . ASP A 1 74 ? 5.859 -3.662 9.621 1.00 88.94 74 ASP A O 1
ATOM 597 N N . MET A 1 75 ? 5.337 -3.983 7.456 1.00 82.81 75 MET A N 1
ATOM 598 C CA . MET A 1 75 ? 5.195 -5.429 7.589 1.00 82.81 75 MET A CA 1
ATOM 599 C C . MET A 1 75 ? 5.986 -6.167 6.523 1.00 82.81 75 MET A C 1
ATOM 601 O O . MET A 1 75 ? 5.815 -5.930 5.329 1.00 82.81 75 MET A O 1
ATOM 605 N N . ASP A 1 76 ? 6.797 -7.117 6.973 1.00 73.88 76 ASP A N 1
ATOM 606 C CA . ASP A 1 76 ? 7.495 -8.057 6.105 1.00 73.88 76 ASP A CA 1
ATOM 607 C C . ASP A 1 76 ? 6.602 -9.287 5.885 1.00 73.88 76 ASP A C 1
ATOM 609 O O . ASP A 1 76 ? 6.694 -10.293 6.589 1.00 73.88 76 ASP A O 1
ATOM 613 N N . TYR A 1 77 ? 5.641 -9.160 4.965 1.00 62.69 77 TYR A N 1
ATOM 614 C CA . TYR A 1 77 ? 4.779 -10.268 4.553 1.00 62.69 77 TYR A CA 1
ATOM 615 C C . TYR A 1 77 ? 5.129 -10.713 3.141 1.00 62.69 77 TYR A C 1
ATOM 617 O O . TYR A 1 77 ? 4.714 -10.104 2.158 1.00 62.69 77 TYR A O 1
ATOM 625 N N . GLN A 1 78 ? 5.827 -11.838 3.053 1.00 60.69 78 GLN A N 1
ATOM 626 C CA . GLN A 1 78 ? 6.049 -12.560 1.807 1.00 60.69 78 GLN A CA 1
ATOM 627 C C . GLN A 1 78 ? 4.982 -13.655 1.672 1.00 60.69 78 GLN A C 1
ATOM 629 O O . GLN A 1 78 ? 4.855 -14.521 2.539 1.00 60.69 78 GLN A O 1
ATOM 634 N N . LEU A 1 79 ? 4.199 -13.627 0.590 1.00 56.44 79 LEU A N 1
ATOM 635 C CA . LEU A 1 79 ? 3.370 -14.768 0.201 1.00 56.44 79 LEU A CA 1
ATOM 636 C C . LEU A 1 79 ? 4.191 -15.667 -0.724 1.00 56.44 79 LEU A C 1
ATOM 638 O O . LEU A 1 79 ? 4.753 -15.193 -1.702 1.00 56.44 79 LEU A O 1
ATOM 642 N N . GLY A 1 80 ? 4.222 -16.973 -0.458 1.00 55.38 80 GLY A N 1
ATOM 643 C CA . GLY A 1 80 ? 5.046 -17.922 -1.223 1.00 55.38 80 GLY A CA 1
ATOM 644 C C . GLY A 1 80 ? 4.671 -18.109 -2.702 1.00 55.38 80 GLY A C 1
ATOM 645 O O . GLY A 1 80 ? 5.369 -18.842 -3.392 1.00 55.38 80 GLY A O 1
ATOM 646 N N . TYR A 1 81 ? 3.589 -17.484 -3.183 1.00 58.50 81 TYR A N 1
ATOM 647 C CA . TYR A 1 81 ? 3.051 -17.689 -4.536 1.00 58.50 81 TYR A CA 1
ATOM 648 C C . TYR A 1 81 ? 2.815 -16.396 -5.331 1.00 58.50 81 TYR A C 1
ATOM 650 O O . TYR A 1 81 ? 2.530 -16.478 -6.517 1.00 58.50 81 TYR A O 1
ATOM 658 N N . VAL A 1 82 ? 2.919 -15.215 -4.708 1.00 64.19 82 VAL A N 1
ATOM 659 C CA . VAL A 1 82 ? 2.748 -13.918 -5.387 1.00 64.19 82 VAL A CA 1
ATOM 660 C C . VAL A 1 82 ? 3.848 -12.978 -4.897 1.00 64.19 82 VAL A C 1
ATOM 662 O O . VAL A 1 82 ? 3.975 -12.825 -3.677 1.00 64.19 82 VAL A O 1
ATOM 665 N N . PRO A 1 83 ? 4.634 -12.347 -5.790 1.00 75.31 83 PRO A N 1
ATOM 666 C CA . PRO A 1 83 ? 5.675 -11.418 -5.380 1.00 75.31 83 PRO A CA 1
ATOM 667 C C . PRO A 1 83 ? 5.052 -10.166 -4.751 1.00 75.31 83 PRO A C 1
ATOM 669 O O . PRO A 1 83 ? 4.587 -9.245 -5.422 1.00 75.31 83 PRO A O 1
ATOM 672 N N . VAL A 1 84 ? 5.031 -10.146 -3.418 1.00 81.75 84 VAL A N 1
ATOM 673 C CA . VAL A 1 84 ? 4.674 -8.968 -2.624 1.00 81.75 84 VAL A CA 1
ATOM 674 C C . VAL A 1 84 ? 5.869 -8.022 -2.628 1.00 81.75 84 VAL A C 1
ATOM 676 O O . VAL A 1 84 ? 6.956 -8.406 -2.202 1.00 81.75 84 VAL A O 1
ATOM 679 N N . LEU A 1 85 ? 5.670 -6.785 -3.087 1.00 86.81 85 LEU A N 1
ATOM 680 C CA . LEU A 1 85 ? 6.751 -5.794 -3.140 1.00 86.81 85 LEU A CA 1
ATOM 681 C C . LEU A 1 85 ? 6.927 -5.091 -1.799 1.00 86.81 85 LEU A C 1
ATOM 683 O O . LEU A 1 85 ? 8.048 -4.827 -1.381 1.00 86.81 85 LEU A O 1
ATOM 687 N N . SER A 1 86 ? 5.817 -4.761 -1.132 1.00 91.00 86 SER A N 1
ATOM 688 C CA . SER A 1 86 ? 5.821 -4.155 0.200 1.00 91.00 86 SER A CA 1
ATOM 689 C C . SER A 1 86 ? 4.430 -4.217 0.844 1.00 91.00 86 SER A C 1
ATOM 691 O O . SER A 1 86 ? 3.414 -4.340 0.153 1.00 91.00 86 SER A O 1
ATOM 693 N N . SER A 1 87 ? 4.375 -4.136 2.176 1.00 90.62 87 SER A N 1
ATOM 694 C CA . SER A 1 87 ? 3.141 -4.166 2.967 1.00 90.62 87 SER A CA 1
ATOM 695 C C . SER A 1 87 ? 3.204 -3.226 4.173 1.00 90.62 87 SER A C 1
ATOM 697 O O . SER A 1 87 ? 4.260 -3.010 4.762 1.00 90.62 87 SER A O 1
ATOM 699 N N . ILE A 1 88 ? 2.039 -2.729 4.588 1.00 93.00 88 ILE A N 1
ATOM 700 C CA . ILE A 1 88 ? 1.822 -2.046 5.870 1.00 93.00 88 ILE A CA 1
ATOM 701 C C . ILE A 1 88 ? 0.669 -2.705 6.623 1.00 93.00 88 ILE A C 1
ATOM 703 O O . ILE A 1 88 ? -0.297 -3.191 6.031 1.00 93.00 88 ILE A O 1
ATOM 707 N N . GLY A 1 89 ? 0.748 -2.663 7.944 1.00 92.00 89 GLY A N 1
ATOM 708 C CA . GLY A 1 89 ? -0.281 -3.096 8.872 1.00 92.00 89 GLY A CA 1
ATOM 709 C C . GLY A 1 89 ? -0.921 -1.908 9.568 1.00 92.00 89 GLY A C 1
ATOM 710 O O . GLY A 1 89 ? -0.245 -0.992 10.021 1.00 92.00 89 GLY A O 1
ATOM 711 N N . ILE A 1 90 ? -2.240 -1.940 9.692 1.00 91.94 90 ILE A N 1
ATOM 712 C CA . ILE A 1 90 ? -3.043 -1.013 10.477 1.00 91.94 90 ILE A CA 1
ATOM 713 C C . ILE A 1 90 ? -3.466 -1.744 11.746 1.00 91.94 90 ILE A C 1
ATOM 715 O O . ILE A 1 90 ? -4.255 -2.694 11.712 1.00 91.94 90 ILE A O 1
ATOM 719 N N . VAL A 1 91 ? -2.949 -1.281 12.879 1.00 91.31 91 VAL A N 1
ATOM 720 C CA . VAL A 1 91 ? -3.096 -1.930 14.183 1.00 91.31 91 VAL A CA 1
ATOM 721 C C . VAL A 1 91 ? -3.969 -1.083 15.099 1.00 91.31 91 VAL A C 1
ATOM 723 O O . VAL A 1 91 ? -3.801 0.133 15.226 1.00 91.31 91 VAL A O 1
ATOM 726 N N . LYS A 1 92 ? -4.899 -1.735 15.800 1.00 86.00 92 LYS A N 1
ATOM 727 C CA . LYS A 1 92 ? -5.687 -1.098 16.861 1.00 86.00 92 LYS A CA 1
ATOM 728 C C . LYS A 1 92 ? -4.967 -1.230 18.202 1.00 86.00 92 LYS A C 1
ATOM 730 O O . LYS A 1 92 ? -4.629 -2.344 18.585 1.00 86.00 92 LYS A O 1
ATOM 735 N N . PRO A 1 93 ? -4.863 -0.164 19.012 1.00 73.50 93 PRO A N 1
ATOM 736 C CA . PRO A 1 93 ? -4.191 -0.236 20.312 1.00 73.50 93 PRO A CA 1
ATOM 737 C C . PRO A 1 93 ? -4.793 -1.225 21.329 1.00 73.50 93 PRO A C 1
ATOM 739 O O . PRO A 1 93 ? -4.127 -1.563 22.301 1.00 73.50 93 PRO A O 1
ATOM 742 N N . ARG A 1 94 ? -6.062 -1.637 21.177 1.00 69.44 94 ARG A N 1
ATOM 743 C CA . ARG A 1 94 ? -6.816 -2.403 22.198 1.00 69.44 94 ARG A CA 1
ATOM 744 C C . ARG A 1 94 ? -7.565 -3.634 21.672 1.00 69.44 94 ARG A C 1
ATOM 746 O O . ARG A 1 94 ? -8.351 -4.219 22.412 1.00 69.44 94 ARG A O 1
ATOM 753 N N . LYS A 1 95 ? -7.384 -4.017 20.407 1.00 65.50 95 LYS A N 1
ATOM 754 C CA . LYS A 1 95 ? -8.055 -5.182 19.805 1.00 65.50 95 LYS A CA 1
ATOM 755 C C . LYS A 1 95 ? -7.031 -6.053 19.088 1.00 65.50 95 LYS A C 1
ATOM 757 O O . LYS A 1 95 ? -6.042 -5.535 18.586 1.00 65.50 95 LYS A O 1
ATOM 762 N N . ARG A 1 96 ? -7.291 -7.361 19.055 1.00 71.88 96 ARG A N 1
ATOM 763 C CA . ARG A 1 96 ? -6.532 -8.311 18.235 1.00 71.88 96 ARG A CA 1
ATOM 764 C C . ARG A 1 96 ? -6.873 -8.118 16.752 1.00 71.88 96 ARG A C 1
ATOM 766 O O . ARG A 1 96 ? -7.959 -7.625 16.435 1.00 71.88 96 ARG A O 1
ATOM 773 N N . GLY A 1 97 ? -5.937 -8.510 15.895 1.00 78.69 97 GLY A N 1
ATOM 774 C CA . GLY A 1 97 ? -6.050 -8.446 14.442 1.00 78.69 97 GLY A CA 1
ATOM 775 C C . GLY A 1 97 ? -5.353 -7.229 13.836 1.00 78.69 97 GLY A C 1
ATOM 776 O O . GLY A 1 97 ? -5.348 -6.136 14.412 1.00 78.69 97 GLY A O 1
ATOM 777 N N . ILE A 1 98 ? -4.790 -7.441 12.652 1.00 86.75 98 ILE A N 1
ATOM 778 C CA . ILE A 1 98 ? -4.125 -6.431 11.832 1.00 86.75 98 ILE A CA 1
ATOM 779 C C . ILE A 1 98 ? -4.914 -6.305 10.531 1.00 86.75 98 ILE A C 1
ATOM 781 O O . ILE A 1 98 ? -5.320 -7.309 9.946 1.00 86.75 98 ILE A O 1
ATOM 785 N N . PHE A 1 99 ? -5.161 -5.076 10.086 1.00 87.00 99 PHE A N 1
ATOM 786 C CA . PHE A 1 99 ? -5.625 -4.836 8.724 1.00 87.00 99 PHE A CA 1
ATOM 787 C C . PHE A 1 99 ? -4.413 -4.535 7.853 1.00 87.00 99 PHE A C 1
ATOM 789 O O . PHE A 1 99 ? -3.702 -3.569 8.098 1.00 87.00 99 PHE A O 1
ATOM 796 N N . VAL A 1 100 ? -4.153 -5.369 6.862 1.00 87.75 100 VAL A N 1
ATOM 797 C CA . VAL A 1 100 ? -2.974 -5.281 6.005 1.00 87.75 100 VAL A CA 1
ATOM 798 C C . VAL A 1 100 ? -3.356 -4.568 4.716 1.00 87.75 100 VAL A C 1
ATOM 800 O O . VAL A 1 100 ? -4.413 -4.845 4.154 1.00 87.75 100 VAL A O 1
ATOM 803 N N . VAL A 1 101 ? -2.485 -3.687 4.234 1.00 87.12 101 VAL A N 1
ATOM 804 C CA . VAL A 1 101 ? -2.494 -3.158 2.865 1.00 87.12 101 VAL A CA 1
ATOM 805 C C . VAL A 1 101 ? -1.168 -3.539 2.236 1.00 87.12 101 VAL A C 1
ATOM 807 O O . VAL A 1 101 ? -0.126 -3.399 2.873 1.00 87.12 101 VAL A O 1
ATOM 810 N N . ARG A 1 102 ? -1.184 -4.010 0.996 1.00 84.88 102 ARG A N 1
ATOM 811 C CA . ARG A 1 102 ? 0.032 -4.404 0.285 1.00 84.88 102 ARG A CA 1
ATOM 812 C C . ARG A 1 102 ? -0.019 -3.995 -1.169 1.00 84.88 102 ARG A C 1
ATOM 814 O O . ARG A 1 102 ? -1.108 -3.853 -1.723 1.00 84.88 102 ARG A O 1
ATOM 821 N N . VAL A 1 103 ? 1.163 -3.906 -1.754 1.00 85.56 103 VAL A N 1
ATOM 822 C CA . VAL A 1 103 ? 1.374 -3.797 -3.191 1.00 85.56 103 VAL A CA 1
ATOM 823 C C . VAL A 1 103 ? 2.065 -5.071 -3.681 1.00 85.56 103 VAL A C 1
ATOM 825 O O . VAL A 1 103 ? 3.010 -5.560 -3.055 1.00 85.56 103 VAL A O 1
ATOM 828 N N . LEU A 1 104 ? 1.555 -5.638 -4.765 1.00 82.50 104 LEU A N 1
ATOM 829 C CA . LEU A 1 104 ? 2.053 -6.862 -5.394 1.00 82.50 104 LEU A CA 1
ATOM 830 C C . LEU A 1 104 ? 2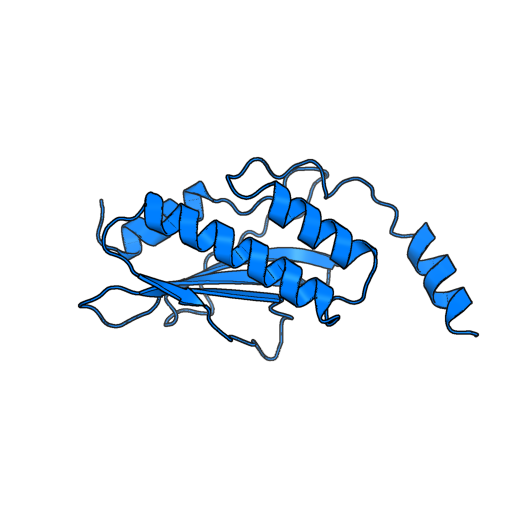.395 -6.604 -6.853 1.00 82.50 104 LEU A C 1
ATOM 832 O O . LEU A 1 104 ? 1.874 -5.685 -7.481 1.00 82.50 104 LEU A O 1
ATOM 836 N N . TRP A 1 105 ? 3.258 -7.469 -7.362 1.00 79.88 105 TRP A N 1
ATOM 837 C CA . TRP A 1 105 ? 3.454 -7.681 -8.781 1.00 79.88 105 TRP A CA 1
ATOM 838 C C . TRP A 1 105 ? 2.793 -8.995 -9.181 1.00 79.88 105 TRP A C 1
ATOM 840 O O . TRP A 1 105 ? 2.932 -10.002 -8.485 1.00 79.88 105 TRP A O 1
ATOM 850 N N . THR A 1 106 ? 2.051 -8.993 -10.275 1.00 71.62 106 THR A N 1
ATOM 851 C CA . THR A 1 106 ? 1.306 -10.162 -10.755 1.00 71.62 106 THR A CA 1
ATOM 852 C C . THR A 1 106 ? 1.951 -10.785 -11.988 1.00 71.62 106 THR A C 1
ATOM 854 O O . THR A 1 106 ? 2.811 -10.200 -12.648 1.00 71.62 106 THR A O 1
ATOM 857 N N . GLU A 1 107 ? 1.522 -12.004 -12.319 1.00 67.94 107 GLU A N 1
ATOM 858 C CA . GLU A 1 107 ? 2.023 -12.745 -13.485 1.00 67.94 107 GLU A CA 1
ATOM 859 C C . GLU A 1 107 ? 1.733 -12.040 -14.819 1.00 67.94 107 GLU A C 1
ATOM 861 O O . GLU A 1 107 ? 2.486 -12.208 -15.775 1.00 67.94 107 GLU A O 1
ATOM 866 N N . ASP A 1 108 ? 0.683 -11.216 -14.889 1.00 66.06 108 ASP A N 1
ATOM 867 C CA . ASP A 1 108 ? 0.352 -10.416 -16.073 1.00 66.06 108 ASP A CA 1
ATOM 868 C C . ASP A 1 108 ? 1.131 -9.091 -16.154 1.00 66.06 108 ASP A C 1
ATOM 870 O O . ASP A 1 108 ? 0.821 -8.240 -16.985 1.00 66.06 108 ASP A O 1
ATOM 874 N N . SER A 1 109 ? 2.195 -8.949 -15.353 1.00 70.06 109 SER A N 1
ATOM 875 C CA . SER A 1 109 ? 3.075 -7.775 -15.316 1.00 70.06 109 SER A CA 1
ATOM 876 C C . SER A 1 109 ? 2.355 -6.484 -14.923 1.00 70.06 109 SER A C 1
ATOM 878 O O . SER A 1 109 ? 2.630 -5.410 -15.467 1.00 70.06 109 SER A O 1
ATOM 880 N N . THR A 1 110 ? 1.427 -6.588 -13.971 1.00 73.38 110 THR A N 1
ATOM 881 C CA . THR A 1 110 ? 0.699 -5.446 -13.421 1.00 73.38 110 THR A CA 1
ATOM 882 C C . THR A 1 110 ? 1.014 -5.239 -11.936 1.00 73.38 110 THR A C 1
ATOM 884 O O . THR A 1 110 ? 1.551 -6.112 -11.247 1.00 73.38 110 THR A O 1
ATOM 887 N N . VAL A 1 111 ? 0.772 -4.011 -11.463 1.00 76.88 111 VAL A N 1
ATOM 888 C CA . VAL A 1 111 ? 0.918 -3.633 -10.054 1.00 76.88 111 VAL A CA 1
ATOM 889 C C . VAL A 1 111 ? -0.464 -3.603 -9.425 1.00 76.88 111 VAL A C 1
ATOM 891 O O . VAL A 1 111 ? -1.282 -2.757 -9.784 1.00 76.88 111 VAL A O 1
ATOM 894 N N . ASP A 1 112 ? -0.663 -4.453 -8.426 1.00 76.38 112 ASP A N 1
ATOM 895 C CA . ASP A 1 112 ? -1.947 -4.646 -7.760 1.00 76.38 112 ASP A CA 1
ATOM 896 C C . ASP A 1 112 ? -1.889 -4.293 -6.274 1.00 76.38 112 ASP A C 1
ATOM 898 O O . ASP A 1 112 ? -0.821 -4.190 -5.659 1.00 76.38 112 ASP A O 1
ATOM 902 N N . PHE A 1 113 ? -3.071 -4.144 -5.670 1.00 79.81 113 PHE A N 1
ATOM 903 C CA . PHE A 1 113 ? -3.229 -3.899 -4.240 1.00 79.81 113 PHE A CA 1
ATOM 904 C C . PHE A 1 113 ? -4.178 -4.903 -3.607 1.00 79.81 113 PHE A C 1
ATOM 906 O O . PHE A 1 113 ? -5.294 -5.099 -4.082 1.00 79.81 113 PHE A O 1
ATOM 913 N N . HIS A 1 114 ? -3.769 -5.479 -2.476 1.00 80.69 114 HIS A N 1
ATOM 914 C CA . HIS A 1 114 ? -4.685 -6.223 -1.607 1.00 80.69 114 HIS A CA 1
ATOM 915 C C . HIS A 1 114 ? -4.847 -5.485 -0.284 1.00 80.69 114 HIS A C 1
ATOM 917 O O . HIS A 1 114 ? -3.866 -4.996 0.292 1.00 80.69 114 HIS A O 1
ATOM 923 N N . TRP A 1 115 ? -6.065 -5.473 0.254 1.00 84.00 115 TRP A N 1
ATOM 924 C CA . TRP A 1 115 ? -6.306 -5.005 1.617 1.00 84.00 115 TRP A CA 1
ATOM 925 C C . TRP A 1 115 ? -7.381 -5.808 2.346 1.00 84.00 115 TRP A C 1
ATOM 927 O O . TRP A 1 115 ? -8.291 -6.373 1.745 1.00 84.00 115 TRP A O 1
ATOM 937 N N . GLY A 1 116 ? -7.282 -5.875 3.670 1.00 80.69 116 GLY A N 1
ATOM 938 C CA . GLY A 1 116 ? -8.179 -6.696 4.480 1.00 80.69 116 GLY A CA 1
ATOM 939 C C . GLY A 1 116 ? -7.558 -7.111 5.805 1.00 80.69 116 GLY A C 1
ATOM 940 O O . GLY A 1 116 ? -6.429 -6.746 6.119 1.00 80.69 116 GLY A O 1
ATOM 941 N N . THR A 1 117 ? -8.306 -7.857 6.609 1.00 81.69 117 THR A N 1
ATOM 942 C CA . THR A 1 117 ? -7.807 -8.398 7.877 1.00 81.69 117 THR A CA 1
ATOM 943 C C . THR A 1 117 ? -6.923 -9.617 7.653 1.00 81.69 117 THR A C 1
ATOM 945 O O . THR A 1 117 ? -7.222 -10.447 6.800 1.00 81.69 117 THR A O 1
ATOM 948 N N . GLU A 1 118 ? -5.882 -9.749 8.472 1.00 71.69 118 GLU A N 1
ATOM 949 C CA . GLU A 1 118 ? -4.943 -10.878 8.456 1.00 71.69 118 GLU A CA 1
ATOM 950 C C . GLU A 1 118 ? -5.637 -12.250 8.563 1.00 71.69 118 GLU A C 1
ATOM 952 O O . GLU A 1 118 ? -5.133 -13.240 8.067 1.00 71.69 118 GLU A O 1
ATOM 957 N N . GLU A 1 119 ? -6.811 -12.345 9.184 1.00 65.75 119 GLU A N 1
ATOM 958 C CA . GLU A 1 119 ? -7.472 -13.637 9.424 1.00 65.75 119 GLU A CA 1
ATOM 959 C C . GLU A 1 119 ? -8.157 -14.237 8.172 1.00 65.75 119 GLU A C 1
ATOM 961 O O . GLU A 1 119 ? -8.453 -15.428 8.173 1.00 65.75 119 GLU A O 1
ATOM 966 N N . ASP A 1 120 ? -8.341 -13.470 7.085 1.00 57.34 120 ASP A N 1
ATOM 967 C CA . ASP A 1 120 ? -9.123 -13.872 5.898 1.00 57.34 120 ASP A CA 1
ATOM 968 C C . ASP A 1 120 ? -8.381 -13.601 4.571 1.00 57.34 120 ASP A C 1
ATOM 970 O O . ASP A 1 120 ? -8.863 -12.906 3.675 1.00 57.34 120 ASP A O 1
ATOM 974 N N . TRP A 1 121 ? -7.180 -14.171 4.418 1.00 57.44 121 TRP A N 1
ATOM 975 C CA . TRP A 1 121 ? -6.326 -13.972 3.231 1.00 57.44 121 TRP A CA 1
ATOM 976 C C . TRP A 1 121 ? -6.994 -14.337 1.901 1.00 57.44 121 TRP A C 1
ATOM 978 O O . TRP A 1 121 ? -6.777 -13.652 0.906 1.00 57.44 121 TRP A O 1
ATOM 988 N N . ALA A 1 122 ? -7.814 -15.393 1.884 1.00 49.66 122 ALA A N 1
ATOM 989 C CA . ALA A 1 122 ? -8.528 -15.850 0.689 1.00 49.66 122 ALA A CA 1
ATOM 990 C C . ALA A 1 122 ? -9.630 -14.874 0.228 1.00 49.66 122 ALA A C 1
ATOM 992 O O . ALA A 1 122 ? -10.130 -15.005 -0.886 1.00 49.66 122 ALA A O 1
ATOM 993 N N . TYR A 1 123 ? -10.000 -13.910 1.077 1.00 48.56 123 TYR A N 1
ATOM 994 C CA . TYR A 1 123 ? -11.086 -12.955 0.848 1.00 48.56 123 TYR A CA 1
ATOM 995 C C . TYR A 1 123 ? -10.642 -11.499 1.008 1.00 48.56 123 TYR A C 1
ATOM 997 O O . TYR A 1 123 ? -11.491 -10.605 1.083 1.00 48.56 123 TYR A O 1
ATOM 1005 N N . MET A 1 124 ? -9.331 -11.240 1.089 1.00 59.44 124 MET A N 1
ATOM 1006 C CA . MET A 1 124 ? -8.835 -9.868 1.064 1.00 59.44 124 MET A CA 1
ATOM 1007 C C . MET A 1 124 ? -9.350 -9.190 -0.196 1.00 59.44 124 MET A C 1
ATOM 1009 O O . MET A 1 124 ? -9.309 -9.770 -1.280 1.00 59.44 124 MET A O 1
ATOM 1013 N N . SER A 1 125 ? -9.880 -7.977 -0.030 1.00 53.75 125 SER A N 1
ATOM 1014 C CA . SER A 1 125 ? -10.379 -7.208 -1.156 1.00 53.75 125 SER A CA 1
ATOM 1015 C C . SER A 1 125 ? -9.241 -7.046 -2.152 1.00 53.75 125 SER A C 1
ATOM 1017 O O . SER A 1 125 ? -8.156 -6.567 -1.808 1.00 53.75 125 SER A O 1
ATOM 1019 N N . TYR A 1 126 ? -9.519 -7.535 -3.350 1.00 53.66 126 TYR A N 1
ATOM 1020 C CA . TYR A 1 126 ? -8.657 -7.507 -4.508 1.00 53.66 126 TYR A CA 1
ATOM 1021 C C . TYR A 1 126 ? -9.198 -6.433 -5.442 1.00 53.66 126 TYR A C 1
ATOM 1023 O O . TYR A 1 126 ? -10.416 -6.307 -5.597 1.00 53.66 126 TYR A O 1
ATOM 1031 N N . ASP A 1 127 ? -8.308 -5.633 -6.009 1.00 55.66 127 ASP A N 1
ATOM 1032 C CA . ASP A 1 127 ? -8.664 -4.756 -7.112 1.00 55.66 127 ASP A CA 1
ATOM 1033 C C . ASP A 1 127 ? -8.352 -5.499 -8.411 1.00 55.66 127 ASP A C 1
ATOM 1035 O O . ASP A 1 127 ? -7.213 -5.509 -8.85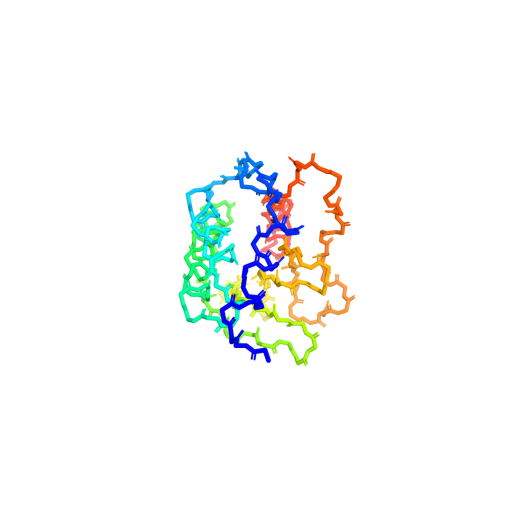5 1.00 55.66 127 ASP A O 1
ATOM 1039 N N . ASP A 1 128 ? -9.357 -6.174 -8.975 1.00 45.28 128 ASP A N 1
ATOM 1040 C CA . ASP A 1 128 ? -9.244 -6.960 -10.210 1.00 45.28 128 ASP A CA 1
ATOM 1041 C C . ASP A 1 128 ? -9.425 -6.118 -11.472 1.00 45.28 128 ASP A C 1
ATOM 1043 O O . ASP A 1 128 ? -9.613 -6.675 -12.560 1.00 45.28 128 ASP A O 1
ATOM 1047 N N . ARG A 1 129 ? -9.413 -4.783 -11.339 1.00 48.66 129 ARG A N 1
ATOM 1048 C CA . ARG A 1 129 ? -9.492 -3.865 -12.472 1.00 48.66 129 ARG A CA 1
ATOM 1049 C C . ARG A 1 129 ? -8.255 -4.056 -13.336 1.00 48.66 129 ARG A C 1
ATOM 1051 O O . ARG A 1 129 ? -7.256 -3.355 -13.212 1.00 48.66 129 ARG A O 1
ATOM 1058 N N . LYS A 1 130 ? -8.371 -5.013 -14.256 1.00 43.22 130 LYS A N 1
ATOM 1059 C CA . LYS A 1 130 ? -7.488 -5.179 -15.399 1.00 43.22 130 LYS A CA 1
ATOM 1060 C C . LYS A 1 130 ? -7.418 -3.830 -16.075 1.00 43.22 130 LYS A C 1
ATOM 1062 O O . LYS A 1 130 ? -8.457 -3.236 -16.363 1.00 43.22 130 LYS A O 1
ATOM 1067 N N . ALA A 1 131 ? -6.203 -3.358 -16.297 1.00 39.81 131 ALA A N 1
ATOM 1068 C CA . ALA A 1 131 ? -5.950 -2.138 -17.029 1.00 39.81 131 ALA A CA 1
ATOM 1069 C C . ALA A 1 131 ? -6.539 -2.249 -18.449 1.00 39.81 131 ALA A C 1
ATOM 1071 O O . ALA A 1 131 ? -5.839 -2.573 -19.404 1.00 39.81 131 ALA A O 1
ATOM 1072 N N . GLU A 1 132 ? -7.821 -1.936 -18.626 1.00 38.47 132 GLU A N 1
ATOM 1073 C CA . GLU A 1 132 ? -8.220 -1.235 -19.834 1.00 38.47 132 GLU A CA 1
ATOM 1074 C C . GLU A 1 132 ? -7.518 0.118 -19.742 1.00 38.47 132 GLU A C 1
ATOM 1076 O O . GLU A 1 132 ? -7.810 0.925 -18.864 1.00 38.47 132 GLU A O 1
ATOM 1081 N N . ALA A 1 133 ? -6.469 0.254 -20.554 1.00 37.38 133 ALA A N 1
ATOM 1082 C CA . ALA A 1 133 ? -5.607 1.416 -20.730 1.00 37.38 133 ALA A CA 1
ATOM 1083 C C . ALA A 1 133 ? -5.978 2.654 -19.883 1.00 37.38 133 ALA A C 1
ATOM 1085 O O . ALA A 1 133 ? -6.767 3.494 -20.312 1.00 37.38 133 ALA A O 1
ATOM 1086 N N . GLY A 1 134 ? -5.332 2.809 -18.722 1.00 40.22 134 GLY A N 1
ATOM 1087 C CA . GLY A 1 134 ? -5.162 4.134 -18.123 1.00 40.22 134 GLY A CA 1
ATOM 1088 C C . GLY A 1 134 ? -5.860 4.440 -16.799 1.00 40.22 134 GLY A C 1
ATOM 1089 O O . GLY A 1 134 ? -5.857 5.605 -16.427 1.00 40.22 134 GLY A O 1
ATOM 1090 N N . GLU A 1 135 ? -6.372 3.473 -16.033 1.00 47.44 135 GLU A N 1
ATOM 1091 C CA . GLU A 1 135 ? -6.845 3.737 -14.658 1.00 47.44 135 GLU A CA 1
ATOM 1092 C C . GLU A 1 135 ? -6.421 2.645 -13.666 1.00 47.44 135 GLU A C 1
ATOM 1094 O O . GLU A 1 135 ? -7.212 1.774 -13.317 1.00 47.44 135 GLU A O 1
ATOM 1099 N N . VAL A 1 136 ? -5.184 2.694 -13.158 1.00 52.00 136 VAL A N 1
ATOM 1100 C CA . VAL A 1 136 ? -4.773 1.809 -12.053 1.00 52.00 136 VAL A CA 1
ATOM 1101 C C . VAL A 1 136 ? -4.002 2.614 -11.019 1.00 52.00 136 VAL A C 1
ATOM 1103 O O . VAL A 1 136 ? -2.800 2.836 -11.109 1.00 52.00 136 VAL A O 1
ATOM 1106 N N . GLY A 1 137 ? -4.734 3.098 -10.025 1.00 54.91 137 GLY A N 1
ATOM 1107 C CA . GLY A 1 137 ? -4.176 3.566 -8.768 1.00 54.91 137 GLY A CA 1
ATOM 1108 C C . GLY A 1 137 ? -4.828 2.812 -7.618 1.00 54.91 137 GLY A C 1
ATOM 1109 O O . GLY A 1 137 ? -5.995 2.433 -7.778 1.00 54.91 137 GLY A O 1
ATOM 1110 N N . PRO A 1 138 ? -4.154 2.619 -6.459 1.00 58.62 138 PRO A N 1
ATOM 1111 C CA . PRO A 1 138 ? -4.798 2.020 -5.304 1.00 58.62 138 PRO A CA 1
ATOM 1112 C C . PRO A 1 138 ? -6.105 2.760 -5.053 1.00 58.62 138 PRO A C 1
ATOM 1114 O O . PRO A 1 138 ? -6.088 4.001 -5.036 1.00 58.62 138 PRO A O 1
ATOM 1117 N N . PRO A 1 139 ? -7.224 2.043 -4.858 1.00 69.31 139 PRO A N 1
ATOM 1118 C CA . PRO A 1 139 ? -8.517 2.654 -4.622 1.00 69.31 139 PRO A CA 1
ATOM 1119 C C . PRO A 1 139 ? -8.511 3.213 -3.200 1.00 69.31 139 PRO A C 1
ATOM 1121 O O . PRO A 1 139 ? -9.080 2.652 -2.267 1.00 69.31 139 PRO A O 1
ATOM 1124 N N . PHE A 1 140 ? -7.782 4.312 -3.015 1.00 78.38 140 PHE A N 1
ATOM 1125 C CA . PHE A 1 140 ? -7.338 4.790 -1.717 1.00 78.38 140 PHE A CA 1
ATOM 1126 C C . PHE A 1 140 ? -8.523 5.083 -0.801 1.00 78.38 140 PHE A C 1
ATOM 1128 O O . PHE A 1 140 ? -8.508 4.718 0.372 1.00 78.38 140 PHE A O 1
ATOM 1135 N N . ASP A 1 141 ? -9.595 5.644 -1.354 1.00 79.06 141 ASP A N 1
ATOM 1136 C CA . ASP A 1 141 ? -10.834 5.877 -0.621 1.00 79.06 141 ASP A CA 1
ATOM 1137 C C . ASP A 1 141 ? -11.532 4.574 -0.195 1.00 79.06 141 ASP A C 1
ATOM 1139 O O . ASP A 1 141 ? -12.135 4.534 0.880 1.00 79.06 141 ASP A O 1
ATOM 1143 N N . LEU A 1 1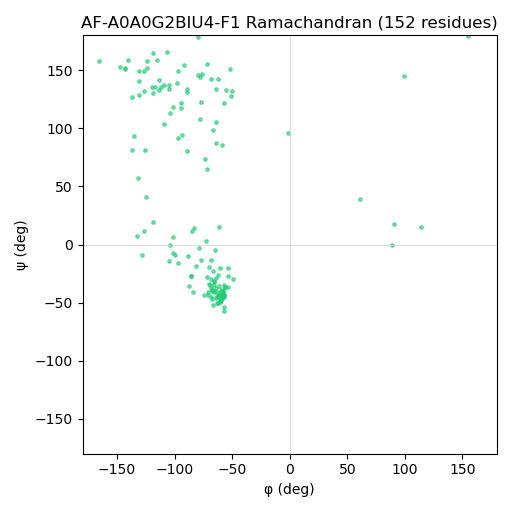42 ? -11.428 3.490 -0.977 1.00 77.56 142 LEU A N 1
ATOM 1144 C CA . LEU A 1 142 ? -11.926 2.165 -0.583 1.00 77.56 142 LEU A CA 1
ATOM 1145 C C . LEU A 1 142 ? -11.065 1.561 0.527 1.00 77.56 142 LEU A C 1
ATOM 1147 O O . LEU A 1 142 ? -11.616 1.063 1.509 1.00 77.56 142 LEU A O 1
ATOM 1151 N N . ILE A 1 143 ? -9.737 1.669 0.418 1.00 82.56 143 ILE A N 1
ATOM 1152 C CA . ILE A 1 143 ? -8.796 1.217 1.452 1.00 82.56 143 ILE A CA 1
ATOM 1153 C C . ILE A 1 143 ? -9.071 1.959 2.764 1.00 82.56 143 ILE A C 1
ATOM 1155 O O . ILE A 1 143 ? -9.214 1.332 3.812 1.00 82.56 143 ILE A O 1
ATOM 1159 N N . VAL A 1 144 ? -9.222 3.286 2.719 1.00 87.50 144 VAL A N 1
ATOM 1160 C CA . VAL A 1 144 ? -9.557 4.107 3.891 1.00 87.50 144 VAL A CA 1
ATOM 1161 C C . VAL A 1 144 ? -10.918 3.716 4.460 1.00 87.50 144 VAL A C 1
ATOM 1163 O O . VAL A 1 144 ? -11.036 3.544 5.670 1.00 87.50 144 VAL A O 1
ATOM 1166 N N . ARG A 1 145 ? -11.949 3.536 3.625 1.00 83.62 145 ARG A N 1
ATOM 1167 C CA . ARG A 1 145 ? -13.281 3.104 4.082 1.00 83.62 145 ARG A CA 1
ATOM 1168 C C . ARG A 1 145 ? -13.225 1.743 4.779 1.00 83.62 145 ARG A C 1
ATOM 1170 O O . ARG A 1 145 ? -13.827 1.570 5.837 1.00 83.62 145 ARG A O 1
ATOM 1177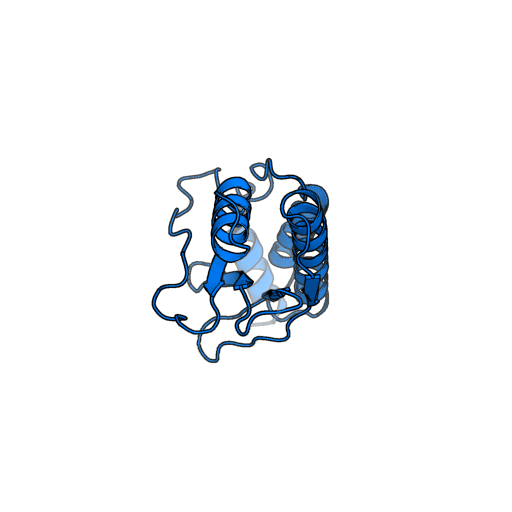 N N . ALA A 1 146 ? -12.484 0.791 4.220 1.00 84.19 146 ALA A N 1
ATOM 1178 C CA . ALA A 1 146 ? -12.287 -0.524 4.817 1.00 84.19 146 ALA A CA 1
ATOM 1179 C C . ALA A 1 146 ? -11.491 -0.439 6.131 1.00 84.19 146 ALA A C 1
ATOM 1181 O O . ALA A 1 146 ? -11.877 -1.064 7.118 1.00 84.19 146 ALA A O 1
ATOM 1182 N N . ALA A 1 147 ? -10.451 0.396 6.184 1.00 87.31 147 ALA A N 1
ATOM 1183 C CA . ALA A 1 147 ? -9.670 0.650 7.390 1.00 87.31 147 ALA A CA 1
ATOM 1184 C C . ALA A 1 147 ? -10.499 1.322 8.500 1.00 87.31 147 ALA A C 1
ATOM 1186 O O . ALA A 1 147 ? -10.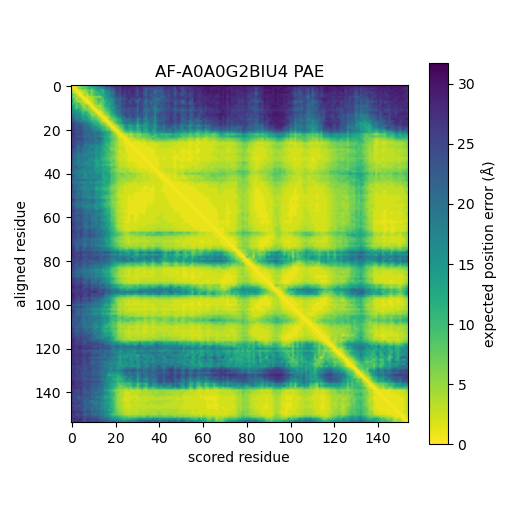354 0.958 9.665 1.00 87.31 147 ALA A O 1
ATOM 1187 N N . LYS A 1 148 ? -11.415 2.238 8.157 1.00 89.00 148 LYS A N 1
ATOM 1188 C CA . LYS A 1 148 ? -12.390 2.839 9.087 1.00 89.00 148 LYS A CA 1
ATOM 1189 C C . LYS A 1 148 ? -13.357 1.810 9.652 1.00 89.00 148 LYS A C 1
ATOM 1191 O O . LYS A 1 148 ? -13.478 1.681 10.871 1.00 89.00 148 LYS A O 1
ATOM 1196 N N . LYS A 1 149 ? -13.969 1.007 8.774 1.00 85.50 149 LYS A N 1
ATOM 1197 C CA . LYS A 1 149 ? -14.844 -0.102 9.177 1.00 85.50 149 LYS A CA 1
ATOM 1198 C C . LYS A 1 149 ? -14.101 -1.073 10.089 1.00 85.50 149 LYS A C 1
ATOM 1200 O O . LYS A 1 149 ? -14.636 -1.490 11.115 1.00 85.50 149 LYS A O 1
ATOM 1205 N N . PHE A 1 150 ? -12.852 -1.398 9.751 1.00 84.94 150 PHE A N 1
ATOM 1206 C CA . PHE A 1 150 ? -11.981 -2.159 10.630 1.00 84.94 150 PHE A CA 1
ATOM 1207 C C . PHE A 1 150 ? -11.839 -1.428 11.967 1.00 84.94 150 PHE A C 1
ATOM 1209 O O . PHE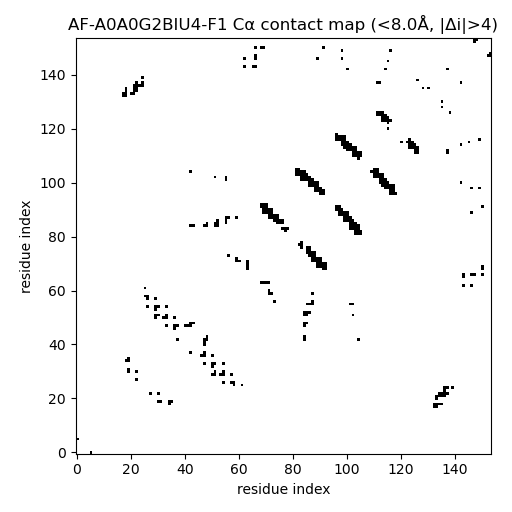 A 1 150 ? -12.210 -2.016 12.977 1.00 84.94 150 PHE A O 1
ATOM 1216 N N . ALA A 1 151 ? -11.386 -0.170 12.004 1.00 87.06 151 ALA A N 1
ATOM 1217 C CA . ALA A 1 151 ? -11.201 0.645 13.212 1.00 87.06 151 ALA A CA 1
ATOM 1218 C C . ALA A 1 151 ? -12.453 0.745 14.111 1.00 87.06 151 ALA A C 1
ATOM 1220 O O . ALA A 1 151 ? -12.314 0.952 15.318 1.00 87.06 151 ALA A O 1
ATOM 1221 N N . GLY A 1 152 ? -13.643 0.478 13.568 1.00 82.75 152 GLY A N 1
ATOM 1222 C CA . GLY A 1 152 ? -14.924 0.580 14.265 1.00 82.75 152 GLY A CA 1
ATOM 1223 C C . GLY A 1 152 ? -15.562 1.960 14.116 1.00 82.75 152 GLY A C 1
ATOM 1224 O O . GLY A 1 152 ? -16.428 2.310 14.914 1.00 82.75 152 GLY A O 1
ATOM 1225 N N . GLU A 1 153 ? -15.113 2.736 13.129 1.00 76.12 153 GLU A N 1
ATOM 1226 C CA . GLU A 1 153 ? -15.800 3.941 12.674 1.00 76.12 153 GLU A CA 1
ATOM 1227 C C . GLU A 1 153 ? -17.020 3.554 11.810 1.00 76.12 153 GLU A C 1
ATOM 1229 O O . GLU A 1 153 ? -16.970 2.517 11.135 1.00 76.12 153 GLU A O 1
ATOM 1234 N N . PRO A 1 154 ? -18.113 4.342 11.859 1.00 56.69 154 PRO A N 1
ATOM 1235 C CA . PRO A 1 154 ? -19.308 4.126 11.042 1.00 56.69 154 PRO A CA 1
ATOM 1236 C C . PRO A 1 154 ? -19.058 4.294 9.536 1.00 56.69 154 PRO A C 1
ATOM 1238 O O . PRO A 1 154 ? -18.157 5.076 9.148 1.00 56.69 154 PRO A O 1
#

Foldseek 3Di:
DPPVVVVVVVLVVPPPPFELPAAPDPQNVLSNQLVVDVSVDPCPDPSNLVSQVSSQVRLQVVLCVLAPQWDKAWDDDDDPPWAWSGKIWTHHPPDDWTWMWTWTQDPVRDIWIWTGIPVCPVPTDTDPPDPPTHHDDPPSVVNSVRSCVVSVHD

Nearest PDB structures (foldseek):
  5kph-assembly1_A  TM=3.942E-01  e=1.772E+00  synthetic construct
  3nct-assembly1_A  TM=4.281E-01  e=4.464E+00  Escherichia coli
  7n1r-assembly2_B  TM=3.349E-01  e=1.578E+00  Homo sapiens

Solvent-accessible surface area (backbone atoms only — not comparable to full-atom values): 8964 Å² total; per-residue (Å²): 135,59,77,64,66,55,50,62,54,53,58,65,80,63,71,64,90,56,74,63,82,40,44,82,57,102,44,42,67,37,45,42,50,24,50,55,35,48,77,75,39,61,74,87,35,68,69,25,30,53,25,32,41,50,30,43,52,46,48,41,54,56,40,45,74,74,35,80,80,50,47,68,43,85,40,96,68,79,52,98,86,47,57,49,49,32,34,32,31,42,34,48,90,86,52,88,70,37,37,37,41,35,39,32,48,48,93,86,77,45,83,42,44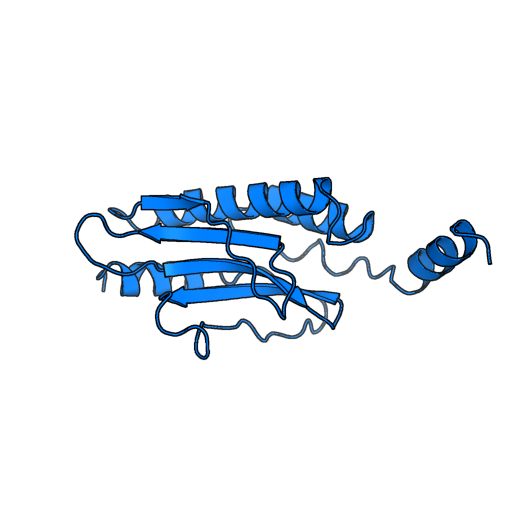,42,37,38,49,69,91,43,72,96,68,36,51,67,65,80,71,67,70,70,86,53,64,68,50,74,60,55,71,58,54,44,51,52,49,27,52,68,76,67,46,134

Radius of gyration: 16.44 Å; Cα contacts (8 Å, |Δi|>4): 227; chains: 1; bounding box: 44×29×50 Å

Sequence (154 aa):
MTQKTFWDSYEEEFYTPYAVESYQGPCASPWKDLMGTIYQRPIEHPDTIKAAERLMACLGLQIKAKVPGVKVEDMDYQLGYVPVLSSIGIVKPRKRGIFVVRVLWTEDSTVDFHWGTEEDWAYMSYDDRKAEAGEVGPPFDLIVRAAKKFAGEP

Mean predicted aligned error: 10.23 Å

Secondary structure (DSSP, 8-state):
--HHHHHHHHHHHT--TTSSS---STTHHHHHHHHHHHHHS-TTSHHHHHHHHHHHHHHHHHHHHHSTT-EEEEE---BTTB-EEEEEEEE-TTSS-EEEEEEEE-TTS-EEEEEEETT-GGGSEE-----STT--S--HHHHHHHHHHHHT--

pLDDT: mean 71.48, std 20.0, range [31.23, 94.75]